Protein 5LOZ (pdb70)

Foldseek 3Di:
DDDDVLLVLLCVQLDQDDLDGDPVSLVVLQVQCVPDVSVVSNLVLLVVLLPDDQVSVSSNLRSLVSLQSNLLAHDVVSLVSCVVVVVSLVVLLPFFDQDPVRDTPSVSSNVSSVVSVVLNVCCVNSVVSNPVRDVHD

Organism: Saccharomyces cerevisiae (strain ATCC 204508 / S288c) (NCBI:txid559292)

GO terms:
  GO:0070530 K63-linked polyubiquitin modification-dependent protein binding (F, IDA)
  GO:0005769 early endosome (C, IDA)
  GO:0030276 clathrin binding (F, IDA)
  GO:0043130 ubiquitin binding (F, IDA)
  GO:0043332 mating projection tip (C, HDA)
  GO:0005737 cytoplasm (C, HDA)
  GO:0005886 plasma membrane (C, IMP)
  GO:0005934 cellular bud tip (C, HDA)
  GO:0005935 cellular bud neck (C, HDA)
  GO:0006897 endocytosis (P, IMP)
  GO:0007015 actin filament organization (P, IMP)
  GO:0000147 actin cortical patch assembly (P, IMP)
  GO:0005515 protein binding (F, IPI)

Nearest PDB structures (foldseek):
  5loz-assembly1_A  TM=1.007E+00  e=7.804E-21  Saccharomyces cerevisiae S288C
  7b2l-assembly1_A  TM=9.701E-01  e=3.442E-17  Saccharomyces cerevisiae S288C
  4gzd-assembly1_A  TM=9.875E-01  e=1.293E-15  Saccharomyces cerevisiae S288C
  4gzc-assembly1_A  TM=9.859E-01  e=1.434E-15  Saccharomyces cerevisiae S288C
  5on7-assembly1_B  TM=9.817E-01  e=3.119E-15  Saccharomyces cerevisiae S288C

Structure (mmCIF, N/CA/C/O backbone):
data_5LOZ
#
_entry.id   5LOZ
#
_cell.length_a   32.690
_cell.length_b   35.460
_cell.length_c   110.620
_cell.angle_alpha   90.00
_cell.angle_beta   90.00
_cell.angle_gamma   90.00
#
_symmetry.space_group_name_H-M   'P 21 21 21'
#
loop_
_entity.id
_entity.type
_entity.pdbx_description
1 polymer Epsin-1
2 water water
#
loop_
_atom_site.group_PDB
_atom_site.id
_atom_site.type_symbol
_atom_site.label_atom_id
_atom_site.label_alt_id
_atom_site.label_comp_id
_atom_site.label_asym_id
_atom_site.label_entity_id
_atom_site.label_seq_id
_atom_site.pdbx_PDB_ins_code
_atom_site.Cartn_x
_atom_site.Cartn_y
_atom_site.Cartn_z
_atom_site.occupancy
_atom_site.B_iso_or_equiv
_atom_site.auth_seq_id
_atom_site.auth_comp_id
_atom_site.auth_asym_id
_atom_site.auth_atom_id
_atom_site.pdbx_PDB_model_num
ATOM 1 N N . ME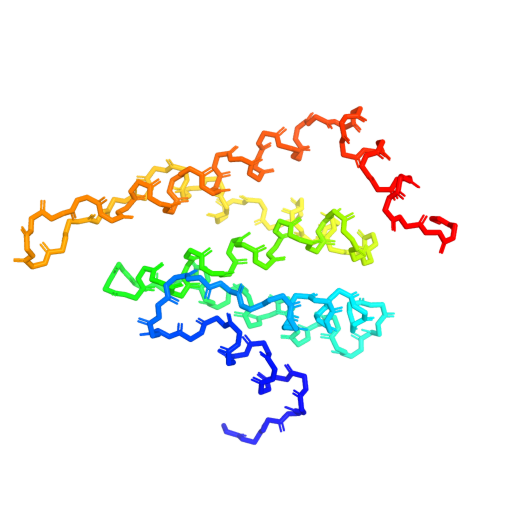T A 1 1 ? 32.372 18.456 60.955 1.00 36.52 -3 MET A N 1
ATOM 2 C CA A MET A 1 1 ? 33.010 17.197 60.480 0.49 38.08 -3 MET A CA 1
ATOM 3 C CA B MET A 1 1 ? 32.982 17.193 60.448 0.51 38.44 -3 MET A CA 1
ATOM 4 C C . MET A 1 1 ? 32.172 15.969 60.860 1.00 37.86 -3 MET A C 1
ATOM 5 O O . MET A 1 1 ? 31.264 16.044 61.698 1.00 39.59 -3 MET A O 1
ATOM 14 N N . GLY A 1 2 ? 32.488 14.839 60.260 1.00 36.75 -2 GLY A N 1
ATOM 15 C CA . GLY A 1 2 ? 31.703 13.617 60.523 1.00 34.30 -2 GLY A CA 1
ATOM 16 C C . GLY A 1 2 ? 30.547 13.608 59.514 1.00 31.10 -2 GLY A C 1
ATOM 17 O O . GLY A 1 2 ? 29.524 14.295 59.708 1.00 30.66 -2 GLY A O 1
ATOM 18 N N . SER A 1 3 ? 30.747 12.868 58.422 1.00 27.55 -1 SER A N 1
ATOM 19 C CA . SER A 1 3 ? 29.837 12.868 57.298 1.00 25.42 -1 SER A CA 1
ATOM 20 C C . SER A 1 3 ? 29.139 11.500 57.116 1.00 23.59 -1 SER A C 1
ATOM 21 O O . SER A 1 3 ? 29.782 10.449 57.275 1.00 22.47 -1 SER A O 1
ATOM 24 N N . SER A 1 4 ? 27.844 11.498 56.773 1.00 18.09 17 SER A N 1
ATOM 25 C CA . SER A 1 4 ? 27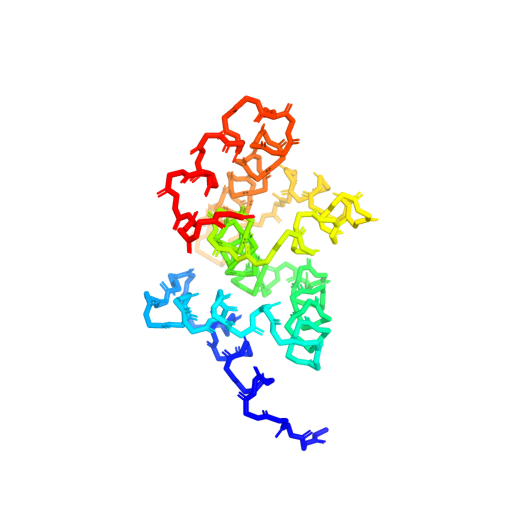.197 10.290 56.234 1.00 17.95 17 SER A CA 1
ATOM 26 C C . SER A 1 4 ? 27.893 10.004 54.885 1.00 20.52 17 SER A C 1
ATOM 27 O O . SER A 1 4 ? 28.594 10.877 54.330 1.00 19.20 17 SER A O 1
ATOM 30 N N . S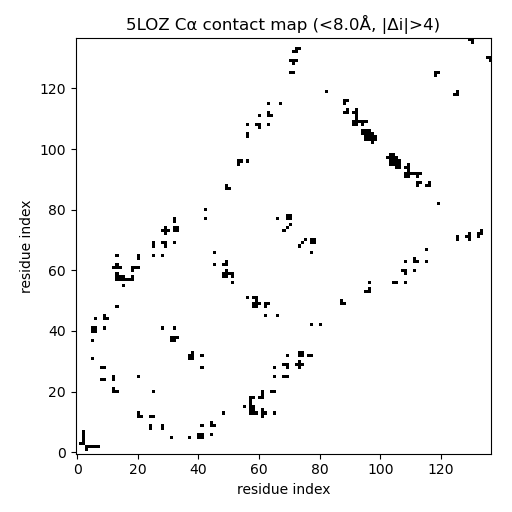ER A 1 5 ? 27.691 8.803 54.347 1.00 21.35 18 SER A N 1
ATOM 31 C CA . SER A 1 5 ? 28.227 8.487 53.043 1.00 23.18 18 SER A CA 1
ATOM 32 C C . SER A 1 5 ? 27.548 9.342 51.938 1.00 21.44 18 SER A C 1
ATOM 33 O O . SER A 1 5 ? 28.159 9.662 50.955 1.00 21.62 18 SER A O 1
ATOM 36 N N . THR A 1 6 ? 26.295 9.715 52.133 1.00 18.03 19 THR A N 1
ATOM 37 C CA . THR A 1 6 ? 25.592 10.613 51.174 1.00 18.14 19 THR A CA 1
ATOM 38 C C . THR A 1 6 ? 26.257 12.009 51.164 1.00 17.38 19 THR A C 1
ATOM 39 O O . THR A 1 6 ? 26.426 12.623 50.116 1.00 15.38 19 THR A O 1
ATOM 43 N N . GLN A 1 7 ? 26.682 12.471 52.332 1.00 15.42 20 GLN A N 1
ATOM 44 C CA . GLN A 1 7 ? 27.319 13.755 52.452 1.00 14.84 20 GLN A CA 1
ATOM 45 C C . GLN A 1 7 ? 28.678 13.732 51.754 1.00 16.38 20 GLN A C 1
ATOM 46 O O . GLN A 1 7 ? 29.041 14.693 51.105 1.00 13.83 20 GLN A O 1
ATOM 52 N N . VAL A 1 8 ? 29.404 12.621 51.852 1.00 17.41 21 VAL A N 1
ATOM 53 C CA . VAL A 1 8 ? 30.681 12.503 51.169 1.00 18.63 21 VAL A CA 1
ATOM 54 C C . VAL A 1 8 ? 30.417 12.454 49.668 1.00 18.39 21 VAL A C 1
ATOM 55 O O . VAL A 1 8 ? 31.111 13.121 48.901 1.00 19.36 21 VAL A O 1
ATOM 59 N N . LEU A 1 9 ? 29.410 11.671 49.273 1.00 18.21 22 LEU A N 1
ATOM 60 C CA . LEU A 1 9 ? 28.996 11.587 47.831 1.00 18.50 22 LEU A CA 1
ATOM 61 C C . LEU A 1 9 ? 28.750 12.996 47.231 1.00 16.71 22 LEU A C 1
ATOM 62 O O . LEU A 1 9 ? 29.337 13.381 46.207 1.00 17.03 22 LEU A O 1
ATOM 67 N N . VAL A 1 10 ? 27.888 13.761 47.875 1.00 17.10 23 VAL A N 1
ATOM 68 C CA . VAL A 1 10 ? 27.469 15.054 47.306 1.00 17.42 23 VAL A CA 1
ATOM 69 C C . VAL A 1 10 ? 28.627 16.049 47.348 1.00 16.72 23 VAL A C 1
ATOM 70 O O . VAL A 1 10 ? 28.830 16.774 46.378 1.00 16.35 23 VAL A O 1
ATOM 74 N N . ARG A 1 11 ? 29.423 16.024 48.399 1.00 16.65 24 ARG A N 1
ATOM 75 C CA . ARG A 1 11 ? 30.613 16.911 48.482 1.00 18.39 24 ARG A CA 1
ATOM 76 C C . ARG A 1 11 ? 31.627 16.599 47.386 1.00 18.12 24 ARG A C 1
ATOM 77 O O . ARG A 1 11 ? 32.131 17.519 46.741 1.00 15.98 24 ARG A O 1
ATOM 85 N N . ASN A 1 12 ? 31.902 15.312 47.168 1.00 17.39 25 ASN A N 1
ATOM 86 C CA . ASN A 1 12 ? 32.860 14.878 46.174 1.00 18.04 25 ASN A CA 1
ATOM 87 C C . ASN A 1 12 ? 32.396 15.203 44.780 1.00 16.40 25 ASN A C 1
ATOM 88 O O . ASN A 1 12 ? 33.179 15.611 43.938 1.00 17.28 25 ASN A O 1
ATOM 93 N N . ALA A 1 13 ? 31.090 15.061 44.573 1.00 13.31 26 ALA A N 1
ATOM 94 C CA . ALA A 1 13 ? 30.465 15.307 43.301 1.00 13.51 26 ALA A CA 1
ATOM 95 C C . ALA A 1 13 ? 30.444 16.818 42.907 1.00 14.26 26 ALA A C 1
ATOM 96 O O . ALA A 1 13 ? 30.298 17.144 41.741 1.00 15.70 26 ALA A O 1
ATOM 98 N N . THR A 1 14 ? 30.608 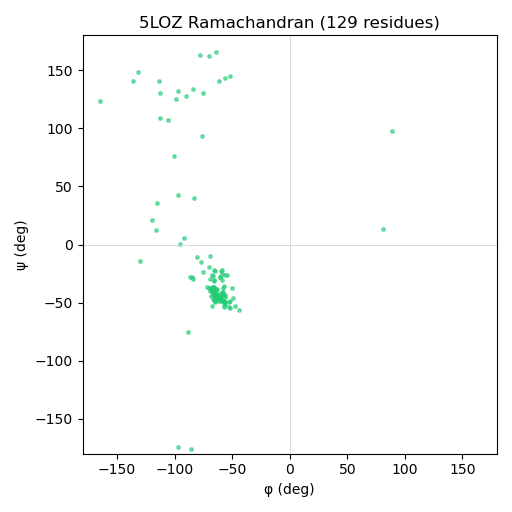17.706 43.895 1.00 13.64 27 THR A N 1
ATOM 99 C CA . THR A 1 14 ? 30.554 19.129 43.691 1.00 14.17 27 THR A CA 1
ATOM 100 C C . THR A 1 14 ? 31.879 19.813 44.087 1.00 15.71 27 THR A C 1
ATOM 101 O O . THR A 1 14 ? 31.903 21.009 44.305 1.00 13.80 27 THR A O 1
ATOM 105 N N . SER A 1 15 ? 32.985 19.049 44.125 1.00 15.61 28 SER A N 1
ATOM 106 C CA . SER A 1 15 ? 34.245 19.577 44.634 1.00 16.29 28 SER A CA 1
ATOM 107 C C . SER A 1 15 ? 34.962 20.476 43.609 1.00 16.48 28 SER A C 1
ATOM 108 O O . SER A 1 15 ? 34.652 20.504 42.416 1.00 14.91 28 SER A O 1
ATOM 111 N N . ASN A 1 16 ? 35.901 21.250 44.107 1.00 16.18 29 ASN A N 1
ATOM 112 C CA . ASN A 1 16 ? 36.601 22.273 43.313 1.00 14.56 29 ASN A CA 1
ATOM 113 C C . ASN A 1 16 ? 37.762 21.795 42.463 1.00 15.39 29 ASN A C 1
ATOM 114 O O . ASN A 1 16 ? 38.792 22.469 42.356 1.00 16.30 29 ASN A O 1
ATOM 119 N N . ASP A 1 17 ? 37.644 20.634 41.831 1.00 15.39 30 ASP A N 1
ATOM 120 C CA . ASP A 1 17 ? 38.673 20.194 40.879 1.00 16.57 30 ASP A CA 1
ATOM 121 C C . ASP A 1 17 ? 38.437 20.686 39.449 1.00 16.49 30 ASP A C 1
ATOM 122 O O . ASP A 1 17 ? 39.150 21.590 38.969 1.00 18.22 30 ASP A O 1
ATOM 127 N N . ASN A 1 18 ? 37.474 20.081 38.747 1.00 14.37 31 ASN A N 1
ATOM 128 C CA . ASN A 1 18 ? 37.092 20.456 37.408 1.00 15.39 31 ASN A CA 1
ATOM 129 C C . ASN A 1 18 ? 35.563 20.555 37.402 1.00 12.75 31 ASN A C 1
ATOM 130 O O . ASN A 1 18 ? 34.925 19.831 38.145 1.00 13.59 31 ASN A O 1
ATOM 135 N N . HIS A 1 19 ? 35.006 21.430 36.597 1.00 12.49 32 HIS A N 1
ATOM 136 C CA . HIS A 1 19 ? 33.525 21.635 36.622 1.00 14.00 32 HIS A CA 1
ATOM 137 C C . HIS A 1 19 ? 32.677 20.469 36.085 1.00 15.21 32 HIS A C 1
ATOM 138 O O . HIS A 1 19 ? 31.466 20.476 36.231 1.00 14.29 32 HIS A O 1
ATOM 145 N N . GLN A 1 20 ? 33.294 19.472 35.462 1.00 15.03 33 GLN A N 1
ATOM 146 C CA . GLN A 1 20 ? 32.559 18.302 34.998 1.00 16.98 33 GLN A CA 1
ATOM 147 C C . GLN A 1 20 ? 32.180 17.360 36.132 1.00 14.63 33 GLN A C 1
ATOM 148 O O . GLN A 1 20 ? 32.979 17.026 36.956 1.00 15.88 33 GLN A O 1
ATOM 154 N N . VAL A 1 21 ? 30.913 16.960 36.177 1.00 14.46 34 VAL A N 1
ATOM 155 C CA . VAL A 1 21 ? 30.412 16.027 37.184 1.00 15.33 34 VAL A CA 1
ATOM 156 C C . VAL A 1 21 ? 30.395 14.615 36.576 1.00 17.72 34 VAL A C 1
ATOM 157 O O . VAL A 1 21 ? 29.958 14.412 35.431 1.00 18.18 34 VAL A O 1
ATOM 161 N N . SER A 1 22 ? 30.920 13.655 37.323 1.00 17.87 35 SER A N 1
ATOM 162 C CA . SER A 1 22 ? 30.882 12.262 36.923 1.00 19.96 35 SER A CA 1
ATOM 163 C C . SER A 1 22 ? 29.433 11.712 36.769 1.00 20.62 35 SER A C 1
ATOM 164 O O . SER A 1 22 ? 28.524 12.019 37.591 1.00 15.51 35 SER A O 1
ATOM 167 N N . LYS A 1 23 ? 29.235 10.890 35.736 1.00 22.26 36 LYS A N 1
ATOM 168 C CA . LYS A 1 23 ? 27.959 10.172 35.547 1.00 23.54 36 LYS A CA 1
ATOM 169 C C . LYS A 1 23 ? 27.637 9.273 36.737 1.00 22.30 36 LYS A C 1
ATOM 170 O O . LYS A 1 23 ? 26.512 9.192 37.182 1.00 16.47 36 LYS A O 1
ATOM 176 N N . ASP A 1 24 ? 28.645 8.576 37.232 1.00 23.71 37 ASP A N 1
ATOM 177 C CA . ASP A 1 24 ? 28.550 7.785 38.453 1.00 24.18 37 ASP A CA 1
ATOM 178 C C . ASP A 1 24 ? 27.818 8.555 39.573 1.00 23.02 37 ASP A C 1
ATOM 179 O O . ASP A 1 24 ? 26.831 8.067 40.177 1.00 22.51 37 ASP A O 1
ATOM 184 N N . SER A 1 25 ? 28.350 9.738 39.881 1.00 19.37 38 SER A N 1
ATOM 185 C CA . SER A 1 25 ? 27.840 10.573 40.966 1.00 18.22 38 SER A CA 1
ATOM 186 C C . SER A 1 25 ? 26.384 10.986 40.729 1.00 14.70 38 SER A C 1
ATOM 187 O O . SER A 1 25 ? 25.565 10.901 41.631 1.00 12.49 38 SER A O 1
ATOM 190 N N . LEU A 1 26 ? 26.068 11.405 39.515 1.00 11.47 39 LEU A N 1
ATOM 191 C CA . LEU A 1 26 ? 24.745 11.863 39.221 1.00 13.06 39 LEU A CA 1
ATOM 192 C C . LEU A 1 26 ? 23.691 10.759 39.418 1.00 12.70 39 LEU A C 1
ATOM 193 O O . LEU A 1 26 ? 22.643 10.987 39.979 1.00 11.23 39 LEU A O 1
ATOM 198 N N . ILE A 1 27 ? 23.974 9.574 38.907 1.00 15.67 40 ILE A N 1
ATOM 199 C CA . ILE A 1 27 ? 23.053 8.453 39.003 1.00 16.08 40 ILE A CA 1
ATOM 200 C C . ILE A 1 27 ? 22.818 8.098 40.456 1.00 16.11 40 ILE A C 1
ATOM 201 O O . ILE A 1 27 ? 21.663 7.921 40.892 1.00 14.76 40 ILE A O 1
ATOM 206 N N . GLU A 1 28 ? 23.902 8.035 41.235 1.00 14.76 41 GLU A N 1
ATOM 207 C CA . GLU A 1 28 ? 23.766 7.720 42.641 1.00 16.19 41 GLU A CA 1
ATOM 208 C C . GLU A 1 28 ? 23.011 8.815 43.409 1.00 14.33 41 GLU A C 1
ATOM 209 O O . GLU A 1 28 ? 22.238 8.512 44.284 1.00 14.50 41 GLU A O 1
ATOM 215 N N . LEU A 1 29 ? 23.244 10.098 43.091 1.00 13.73 42 LEU A N 1
ATOM 216 C CA . LEU A 1 29 ? 22.535 11.201 43.772 1.00 12.23 42 LEU A CA 1
ATOM 217 C C . LEU A 1 29 ? 21.031 11.192 43.444 1.00 11.09 42 LEU A C 1
ATOM 218 O O . LEU A 1 29 ? 20.193 11.425 44.314 1.00 12.85 42 LEU A O 1
ATOM 223 N N . ALA A 1 30 ? 20.686 10.841 42.201 1.00 11.07 43 ALA A N 1
ATOM 224 C CA . ALA A 1 30 ? 19.292 10.755 41.810 1.00 11.11 43 ALA A CA 1
ATOM 225 C C . ALA A 1 30 ? 18.593 9.595 42.503 1.00 12.71 43 ALA A C 1
ATOM 226 O O . ALA A 1 30 ? 17.462 9.750 42.982 1.00 13.90 43 ALA A O 1
ATOM 228 N N . GLU A 1 31 ? 19.283 8.465 42.658 1.00 14.88 44 GLU A N 1
ATOM 229 C CA B GLU A 1 31 ? 18.724 7.310 43.365 0.59 15.95 44 GLU A CA 1
ATOM 230 C CA C GLU A 1 31 ? 18.704 7.311 43.356 0.41 15.83 44 GLU A CA 1
ATOM 231 C C . GLU A 1 31 ? 18.538 7.635 44.833 1.00 15.55 44 GLU A C 1
ATOM 232 O O . GLU A 1 31 ? 17.478 7.397 45.424 1.00 16.04 44 GLU A O 1
ATOM 243 N N . LYS A 1 32 ? 19.537 8.270 45.407 1.00 16.29 45 LYS A N 1
ATOM 244 C CA . LYS A 1 32 ? 19.474 8.648 46.822 1.00 16.05 45 LYS A CA 1
ATOM 245 C C . LYS A 1 32 ? 18.425 9.690 47.160 1.00 16.46 45 LYS A C 1
ATOM 246 O O . LYS A 1 32 ? 17.905 9.698 48.284 1.00 18.51 45 LYS A O 1
ATOM 252 N N . SER A 1 33 ? 18.066 10.546 46.189 1.00 15.93 46 SER A N 1
ATOM 253 C CA . SER A 1 33 ? 17.045 11.576 46.405 1.00 14.93 46 SER A CA 1
ATOM 254 C C . SER A 1 33 ? 15.685 11.044 46.818 1.00 15.14 46 SER A C 1
ATOM 255 O O . SER A 1 33 ? 14.868 11.786 47.346 1.00 14.07 46 SER A O 1
ATOM 258 N N . TYR A 1 34 ? 15.425 9.783 46.522 1.00 15.83 47 TYR A N 1
ATOM 259 C CA . TYR A 1 34 ? 14.185 9.104 46.916 1.00 18.31 47 TYR A CA 1
ATOM 260 C C . TYR A 1 34 ? 14.190 8.698 48.393 1.00 19.17 47 TYR A C 1
ATOM 261 O O . TYR A 1 34 ? 13.141 8.343 48.943 1.00 19.99 47 TYR A O 1
ATOM 270 N N . ASP A 1 35 ? 15.368 8.718 49.023 1.00 18.53 48 ASP A N 1
ATOM 271 C CA . ASP A 1 35 ? 15.502 8.431 50.462 1.00 19.87 48 ASP A CA 1
ATOM 272 C C . ASP A 1 35 ? 15.358 9.737 51.260 1.00 20.97 48 ASP A C 1
ATOM 273 O O . ASP A 1 35 ? 16.039 10.689 50.997 1.00 22.26 48 ASP A O 1
ATOM 278 N N . SER A 1 36 ? 14.469 9.765 52.258 1.00 22.71 49 SER A N 1
ATOM 279 C CA . SER A 1 36 ? 14.251 10.944 53.083 1.00 23.38 49 SER A CA 1
ATOM 280 C C . SER A 1 36 ? 15.475 11.582 53.741 1.00 23.41 49 SER A C 1
ATOM 281 O O . SER A 1 36 ? 15.714 12.773 53.602 1.00 22.94 49 SER A O 1
ATOM 284 N N . ALA A 1 37 ? 16.242 10.812 54.468 1.00 23.03 50 ALA A N 1
ATOM 285 C CA . ALA A 1 37 ? 17.435 11.348 55.108 1.00 21.20 50 ALA A CA 1
ATOM 286 C C . ALA A 1 37 ? 18.444 11.838 54.049 1.00 20.60 50 ALA A C 1
ATOM 287 O O . ALA A 1 37 ? 19.004 12.915 54.173 1.00 21.50 50 ALA A O 1
ATOM 289 N N . ASP A 1 38 ? 18.687 11.027 53.029 1.00 19.95 51 ASP A N 1
ATOM 290 C CA . ASP A 1 38 ? 19.578 11.403 51.935 1.00 18.34 51 ASP A CA 1
ATOM 291 C C . ASP A 1 38 ? 19.153 12.704 51.252 1.00 17.13 51 ASP A C 1
ATOM 292 O O . ASP A 1 38 ? 19.977 13.556 51.008 1.00 15.43 51 ASP A O 1
ATOM 297 N N . PHE A 1 39 ? 17.884 12.817 50.883 1.00 16.81 52 PHE A N 1
ATOM 298 C CA . PHE A 1 39 ? 17.339 14.027 50.232 1.00 16.77 52 PHE A CA 1
ATOM 299 C C . PHE A 1 39 ? 17.731 15.305 50.947 1.00 17.31 52 PHE A C 1
ATOM 300 O O . PHE A 1 39 ? 18.314 16.193 50.340 1.00 17.48 52 PHE A O 1
ATOM 308 N N . PHE A 1 40 ? 17.476 15.376 52.247 1.00 17.91 53 PHE A N 1
ATOM 309 C CA A PHE A 1 40 ? 17.795 16.575 53.011 0.56 17.10 53 PHE A CA 1
ATOM 310 C CA B PHE A 1 40 ? 17.805 16.562 53.039 0.44 17.13 53 PHE A CA 1
ATOM 311 C C . PHE A 1 40 ? 19.305 16.856 53.034 1.00 15.93 53 PHE A C 1
ATOM 312 O O . PHE A 1 40 ? 19.722 18.013 52.926 1.00 15.31 53 PHE A O 1
ATOM 327 N N . GLU A 1 41 ? 20.116 15.828 53.206 1.00 15.03 54 GLU A N 1
ATOM 328 C CA . GLU A 1 41 ? 21.583 16.040 53.226 1.00 17.54 54 GLU A CA 1
ATOM 329 C C . GLU A 1 41 ? 22.094 16.502 51.854 1.00 15.71 54 GLU A C 1
ATOM 330 O O . GLU A 1 41 ? 22.890 17.401 51.768 1.00 14.89 54 GLU A O 1
ATOM 336 N N . ILE A 1 42 ? 21.595 15.871 50.793 1.00 14.60 55 ILE A N 1
ATOM 337 C CA . ILE A 1 42 ? 21.863 16.303 49.422 1.00 14.30 55 ILE A CA 1
ATOM 338 C C . ILE A 1 42 ? 21.441 17.767 49.167 1.00 14.42 55 ILE A C 1
ATOM 339 O O . ILE A 1 42 ? 22.257 18.586 48.773 1.00 11.59 55 ILE A O 1
ATOM 344 N N . MET A 1 43 ? 20.179 18.107 49.460 1.00 13.61 56 MET A N 1
ATOM 345 C CA . MET A 1 43 ? 19.701 19.442 49.151 1.00 14.61 56 MET A CA 1
ATOM 346 C C . MET A 1 43 ? 20.400 20.512 49.970 1.00 15.72 56 MET A C 1
ATOM 347 O O . MET A 1 43 ? 20.718 21.568 49.451 1.00 14.98 56 MET A O 1
ATOM 352 N N . ASP A 1 44 ? 20.671 20.229 51.244 1.00 17.11 57 ASP A N 1
ATOM 353 C CA . ASP A 1 44 ? 21.366 21.196 52.101 1.00 17.75 57 ASP A CA 1
ATOM 354 C C . ASP A 1 44 ? 22.818 21.491 51.656 1.00 16.38 57 ASP A C 1
ATOM 355 O O . ASP A 1 44 ? 23.237 22.661 51.686 1.00 15.46 57 ASP A O 1
ATOM 360 N N . MET A 1 45 ? 23.558 20.448 51.270 1.00 16.16 58 MET A N 1
ATOM 361 C CA . MET A 1 45 ? 24.929 20.640 50.752 1.00 17.45 58 MET A CA 1
ATOM 362 C C . MET A 1 45 ? 24.894 21.395 49.411 1.00 16.24 58 MET A C 1
ATOM 363 O O . MET A 1 45 ? 25.677 22.279 49.176 1.00 14.00 58 MET A O 1
ATOM 368 N N . LEU A 1 46 ? 23.941 21.041 48.554 1.00 14.42 59 LEU A N 1
ATOM 369 C CA . LEU A 1 46 ? 23.736 21.738 47.281 1.00 15.74 59 LEU A CA 1
ATOM 370 C C . LEU A 1 46 ? 23.440 23.210 47.491 1.00 16.10 59 LEU A C 1
ATOM 371 O O . LEU A 1 46 ? 23.949 24.059 46.781 1.00 13.72 59 LEU A O 1
ATOM 376 N N . ASP A 1 47 ? 22.634 23.536 48.504 1.00 15.08 60 ASP A N 1
ATOM 377 C CA . ASP A 1 47 ? 22.366 24.918 48.831 1.00 16.05 60 ASP A CA 1
ATOM 378 C C . ASP A 1 47 ? 23.622 25.674 49.281 1.00 13.82 60 ASP A C 1
ATOM 379 O O . ASP A 1 47 ? 23.847 26.804 48.859 1.00 14.25 60 ASP A O 1
ATOM 384 N N . LYS A 1 48 ? 24.411 25.051 50.151 1.00 14.37 61 LYS A N 1
ATOM 385 C CA . LYS A 1 48 ? 25.708 25.605 50.537 1.00 15.44 61 LYS A CA 1
ATOM 386 C C . LYS A 1 48 ? 26.630 25.865 49.350 1.00 13.78 61 LYS A C 1
ATOM 387 O O . LYS A 1 48 ? 27.261 26.891 49.285 1.00 15.68 61 LYS A O 1
ATOM 393 N N . ARG A 1 49 ? 26.717 24.925 48.432 1.00 14.25 62 ARG A N 1
ATOM 394 C CA . ARG A 1 49 ? 27.633 25.044 47.299 1.00 14.88 62 ARG A CA 1
ATOM 395 C C . ARG A 1 49 ? 27.220 26.228 46.398 1.00 16.98 62 ARG A C 1
ATOM 396 O O . ARG A 1 49 ? 28.049 27.010 45.961 1.00 16.53 62 ARG A O 1
ATOM 404 N N . LEU A 1 50 ? 25.910 26.342 46.157 1.00 16.82 63 LEU A N 1
ATOM 405 C CA . LEU A 1 50 ? 25.317 27.415 45.347 1.00 18.10 63 LEU A CA 1
ATOM 406 C C . LEU A 1 50 ? 25.618 28.796 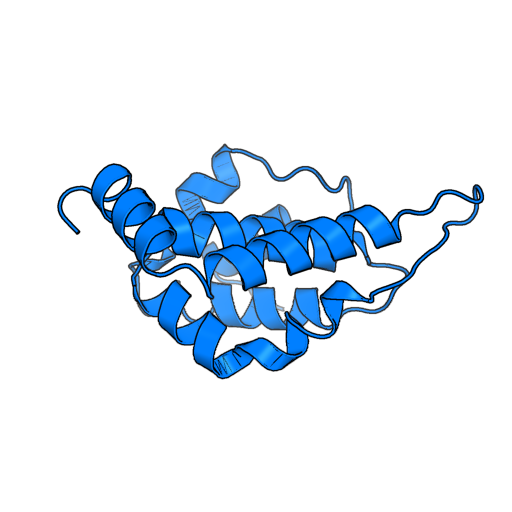45.885 1.00 17.31 63 LEU A C 1
ATOM 407 O O . LEU A 1 50 ? 25.683 29.765 45.143 1.00 18.12 63 LEU A O 1
ATOM 412 N N . ASN A 1 51 ? 25.767 28.872 47.195 1.00 18.95 64 ASN A N 1
ATOM 413 C CA . ASN A 1 51 ? 25.992 30.109 47.896 1.00 19.02 64 ASN A CA 1
ATOM 414 C C . ASN A 1 51 ? 27.456 30.448 48.087 1.00 19.97 64 ASN A C 1
ATOM 415 O O . ASN A 1 51 ? 27.784 31.459 48.687 1.00 19.77 64 ASN A O 1
ATOM 420 N N . ASP A 1 52 ? 28.344 29.656 47.497 1.00 20.50 65 ASP A N 1
ATOM 421 C CA . ASP A 1 52 ? 29.782 29.909 47.613 1.00 21.84 65 ASP A CA 1
ATOM 422 C C . ASP A 1 52 ? 30.266 31.142 46.851 1.00 23.41 65 ASP A C 1
ATOM 423 O O . ASP A 1 52 ? 29.609 31.642 45.939 1.00 22.63 65 ASP A O 1
ATOM 428 N N . LYS A 1 53 ? 31.455 31.604 47.225 1.00 24.81 66 LYS A N 1
ATOM 429 C CA A LYS A 1 53 ? 32.031 32.811 46.640 0.60 24.66 66 LYS A CA 1
ATOM 430 C CA B LYS A 1 53 ? 32.020 32.815 46.633 0.40 24.41 66 LYS A CA 1
ATOM 431 C C . LYS A 1 53 ? 32.577 32.564 45.228 1.00 23.86 66 LYS A C 1
ATOM 432 O O . LYS A 1 53 ? 32.841 31.431 44.846 1.00 24.81 66 LYS A O 1
ATOM 443 N N . GLY A 1 54 ? 32.741 33.637 44.470 1.00 21.03 67 GLY A N 1
ATOM 444 C CA . GLY A 1 54 ? 33.171 33.579 43.080 1.00 21.14 67 GLY A CA 1
ATOM 445 C C . GLY A 1 54 ? 34.406 32.750 42.788 1.00 20.85 67 GLY A C 1
ATOM 446 O O . GLY A 1 54 ? 34.477 32.079 41.764 1.00 19.89 67 GLY A O 1
ATOM 447 N N . LYS A 1 55 ? 35.384 32.783 43.683 1.00 19.67 68 LYS A N 1
ATOM 448 C CA . LYS A 1 55 ? 36.592 31.984 43.525 1.00 20.45 68 LYS A CA 1
ATOM 449 C C . LYS A 1 55 ? 36.248 30.495 43.403 1.00 19.40 68 LYS A C 1
ATOM 450 O O . LYS A 1 55 ? 36.876 29.747 42.668 1.00 18.00 68 LYS A O 1
ATOM 456 N N . TYR A 1 56 ? 35.226 30.077 44.134 1.00 18.07 69 TYR A N 1
ATOM 457 C CA . TYR A 1 56 ? 34.756 28.689 44.093 1.00 17.23 69 TYR A CA 1
ATOM 458 C C . TYR A 1 56 ? 33.589 28.522 43.163 1.00 16.22 69 TYR A C 1
ATOM 459 O O . TYR A 1 56 ? 32.651 27.801 43.483 1.00 17.69 69 TYR A O 1
ATOM 468 N N . TRP A 1 57 ? 33.654 29.162 41.987 1.00 14.34 70 TRP A N 1
ATOM 469 C CA . TRP A 1 57 ? 32.599 29.046 41.018 1.00 13.55 70 TRP A CA 1
ATOM 470 C C . TRP A 1 57 ? 32.349 27.597 40.568 1.00 13.10 70 TRP A C 1
ATOM 471 O O . TRP A 1 57 ? 31.235 27.285 40.097 1.00 10.91 70 TRP A O 1
ATOM 482 N N . ARG A 1 58 ? 33.362 26.720 40.661 1.00 11.41 71 ARG A N 1
ATOM 483 C CA . ARG A 1 58 ? 33.170 25.298 40.298 1.00 12.04 71 ARG A CA 1
ATOM 484 C C . ARG A 1 58 ? 32.201 24.602 41.245 1.00 11.09 71 ARG A C 1
ATOM 485 O O . ARG A 1 58 ? 31.432 23.745 40.811 1.00 10.12 71 ARG A O 1
ATOM 493 N N . HIS A 1 59 ? 32.166 25.020 42.509 1.00 11.15 72 HIS A N 1
ATOM 494 C CA . HIS A 1 59 ? 31.211 24.511 43.436 1.00 10.88 72 HIS A CA 1
ATOM 495 C C . HIS A 1 59 ? 29.806 24.806 42.944 1.00 12.43 72 HIS A C 1
ATOM 496 O O . HIS A 1 59 ? 28.934 23.941 42.966 1.00 14.53 72 HIS A O 1
ATOM 503 N N . ILE A 1 60 ? 29.619 26.036 42.497 1.00 11.98 73 ILE A N 1
ATOM 504 C CA . ILE A 1 60 ? 28.329 26.547 42.008 1.00 12.11 73 ILE A CA 1
ATOM 505 C C . ILE A 1 60 ? 27.912 25.861 40.717 1.00 11.31 73 ILE A C 1
ATOM 506 O O . ILE A 1 60 ? 26.816 25.314 40.647 1.00 10.37 73 ILE A O 1
ATOM 511 N N . ALA A 1 61 ? 28.792 25.861 39.713 1.00 10.09 74 ALA A N 1
ATOM 512 C CA . ALA A 1 61 ? 28.525 25.186 38.459 1.00 10.00 74 ALA A CA 1
ATOM 513 C C . ALA A 1 61 ? 28.103 23.736 38.673 1.00 9.91 74 ALA A C 1
ATOM 514 O O . ALA A 1 61 ? 27.110 23.295 38.095 1.00 9.32 74 ALA A O 1
ATOM 516 N N . LYS A 1 62 ? 28.856 22.990 39.484 1.00 7.68 75 LYS A N 1
ATOM 517 C CA . LYS A 1 62 ? 28.621 21.557 39.621 1.00 9.67 75 LYS A CA 1
ATOM 518 C C . LYS A 1 62 ? 27.313 21.274 40.412 1.00 9.55 75 LYS A C 1
ATOM 519 O O . LYS A 1 62 ? 26.584 20.346 40.087 1.00 10.34 75 LYS A O 1
ATOM 525 N N . ALA A 1 63 ? 27.039 22.098 41.406 1.00 9.01 76 ALA A N 1
ATOM 526 C CA . ALA A 1 63 ? 25.808 22.047 42.152 1.00 9.54 76 ALA A CA 1
ATOM 527 C C . ALA A 1 63 ? 24.618 22.214 41.190 1.00 10.27 76 ALA A C 1
ATOM 528 O O . ALA A 1 63 ? 23.644 21.452 41.253 1.00 8.57 76 ALA A O 1
ATOM 530 N N . LEU A 1 64 ? 24.730 23.159 40.262 1.00 9.88 77 LEU A N 1
ATOM 531 C CA . LEU A 1 64 ? 23.680 23.402 39.284 1.00 11.23 77 LEU A CA 1
ATOM 532 C C . LEU A 1 64 ? 23.515 22.244 38.361 1.00 12.24 77 LEU A C 1
ATOM 533 O O . LEU A 1 64 ? 22.371 21.907 37.969 1.00 9.98 77 LEU A O 1
ATOM 538 N N . THR A 1 65 ? 24.618 21.594 37.997 1.00 10.99 78 THR A N 1
ATOM 539 C CA . THR A 1 65 ? 24.591 20.350 37.182 1.00 11.83 78 THR A CA 1
ATOM 540 C C . THR A 1 65 ? 23.892 19.206 37.912 1.00 10.75 78 THR A C 1
ATOM 541 O O . THR A 1 65 ? 23.080 18.488 37.326 1.00 10.04 78 THR A O 1
ATOM 545 N N . VAL A 1 66 ? 24.211 19.048 39.190 1.00 9.39 79 VAL A N 1
ATOM 546 C CA . VAL A 1 66 ? 23.546 18.078 40.014 1.00 10.73 79 VAL A CA 1
ATOM 547 C C . VAL A 1 66 ? 22.051 18.399 40.092 1.00 11.47 79 VAL A C 1
ATOM 548 O O . VAL A 1 66 ? 21.214 17.500 39.873 1.00 11.04 79 VAL A O 1
ATOM 552 N N . ILE A 1 67 ? 21.699 19.671 40.376 1.00 10.24 80 ILE A N 1
ATOM 553 C CA . ILE A 1 67 ? 20.270 20.031 40.468 1.00 9.57 80 ILE A CA 1
ATOM 554 C C . ILE A 1 67 ? 19.486 19.727 39.168 1.00 10.00 80 ILE A C 1
ATOM 555 O O . ILE A 1 67 ? 18.352 19.241 39.194 1.00 10.00 80 ILE A O 1
ATOM 560 N N . ASP A 1 68 ? 20.108 20.010 38.021 1.00 11.38 81 ASP A N 1
ATOM 561 C CA . ASP A 1 68 ? 19.499 19.746 36.723 1.00 11.38 81 ASP A CA 1
ATOM 562 C C . ASP A 1 68 ? 19.182 18.256 36.581 1.00 11.57 81 ASP A C 1
ATOM 563 O O . ASP A 1 68 ? 18.056 17.904 36.154 1.00 14.45 81 ASP A O 1
ATOM 568 N N . TYR A 1 69 ? 20.142 17.389 36.914 1.00 11.37 82 TYR A N 1
ATOM 569 C CA . TYR A 1 69 ? 19.960 15.955 36.806 1.00 10.59 82 TYR A CA 1
ATOM 570 C C . TYR A 1 69 ? 18.849 15.475 37.764 1.00 10.87 82 TYR A C 1
ATOM 571 O O . TYR A 1 69 ? 18.041 14.608 37.427 1.00 10.28 82 TYR A O 1
ATOM 580 N N . LEU A 1 70 ? 18.822 16.060 38.957 1.00 8.67 83 LEU A N 1
ATOM 581 C CA . LEU A 1 70 ? 17.901 15.668 39.983 1.00 9.55 83 LEU A CA 1
ATOM 582 C C . LEU A 1 70 ? 16.447 15.954 39.597 1.00 10.44 83 LEU A C 1
ATOM 583 O O . LEU A 1 70 ? 15.563 15.162 39.906 1.00 9.11 83 LEU A O 1
ATOM 588 N N . ILE A 1 71 ? 16.193 17.100 38.983 1.00 10.39 84 ILE A N 1
ATOM 589 C CA . ILE A 1 71 ? 14.821 17.445 38.598 1.00 11.18 84 ILE A CA 1
ATOM 590 C C . ILE A 1 71 ? 14.386 16.643 37.372 1.00 11.11 84 ILE A C 1
ATOM 591 O O . ILE A 1 71 ? 13.204 16.464 37.139 1.00 11.09 84 ILE A O 1
ATOM 596 N N . ARG A 1 72 ? 15.368 16.177 36.584 1.00 12.09 85 ARG A N 1
ATOM 597 C CA . ARG A 1 72 ? 15.104 15.362 35.436 1.00 11.01 85 ARG A CA 1
ATOM 598 C C . ARG A 1 72 ? 15.003 13.855 35.761 1.00 10.74 85 ARG A C 1
ATOM 599 O O . ARG A 1 72 ? 14.303 13.124 35.062 1.00 11.11 85 ARG A O 1
ATOM 607 N N . PHE A 1 73 ? 15.692 13.402 36.811 1.00 11.17 86 PHE A N 1
ATOM 608 C CA . PHE A 1 73 ? 15.776 11.952 37.113 1.00 12.41 86 PHE A CA 1
ATOM 609 C C . PHE A 1 73 ? 15.460 11.592 38.557 1.00 12.35 86 PHE A C 1
ATOM 610 O O . PHE A 1 73 ? 15.312 10.420 38.880 1.00 12.83 86 PHE A O 1
ATOM 618 N N . GLY A 1 74 ? 15.425 12.579 39.452 1.00 11.55 87 GLY A N 1
ATOM 619 C CA . GLY A 1 74 ? 15.275 12.312 40.872 1.00 11.46 87 GLY A CA 1
ATOM 620 C C . GLY A 1 74 ? 13.871 12.434 41.370 1.00 12.99 87 GLY A C 1
ATOM 621 O O . GLY A 1 74 ? 12.954 12.616 40.596 1.00 11.00 87 GLY A O 1
ATOM 622 N N . SER A 1 75 ? 13.712 12.319 42.684 1.00 13.92 88 SER A N 1
ATOM 623 C CA . SER A 1 75 ? 12.427 12.479 43.375 1.00 16.41 88 SER A CA 1
ATOM 624 C C . SER A 1 75 ? 11.688 13.783 43.029 1.00 17.34 88 SER A C 1
ATOM 625 O O . SER A 1 75 ? 12.305 14.838 42.859 1.00 15.80 88 SER A O 1
ATOM 628 N N . GLU A 1 76 ? 10.360 13.738 42.975 1.00 16.95 89 GLU A N 1
ATOM 629 C CA . GLU A 1 76 ? 9.575 14.963 42.777 1.00 17.77 89 GLU A CA 1
ATOM 630 C C . GLU A 1 76 ? 9.924 16.034 43.824 1.00 15.56 89 GLU A C 1
ATOM 631 O O . GLU A 1 76 ? 9.760 17.204 43.602 1.00 17.62 89 GLU A O 1
ATOM 637 N N 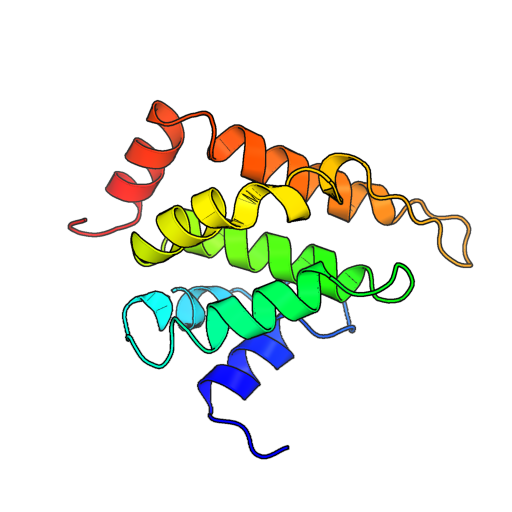. ASN A 1 77 ? 10.395 15.606 44.973 1.00 16.35 90 ASN A N 1
ATOM 638 C CA . ASN A 1 77 ? 10.809 16.500 46.033 1.00 16.22 90 ASN A CA 1
ATOM 639 C C . ASN A 1 77 ? 11.950 17.430 45.617 1.00 16.28 90 ASN A C 1
ATOM 640 O O . ASN A 1 77 ? 12.052 18.548 46.120 1.00 14.56 90 ASN A O 1
ATOM 645 N N . CYS A 1 78 ? 12.781 16.973 44.670 1.00 14.18 91 CYS A N 1
ATOM 646 C CA . CYS A 1 78 ? 13.800 17.851 44.099 1.00 13.87 91 CYS A CA 1
ATOM 647 C C . CYS A 1 78 ? 13.201 19.047 43.337 1.00 12.62 91 CYS A C 1
ATOM 648 O O . CYS A 1 78 ? 13.719 20.167 43.412 1.00 9.67 91 CYS A O 1
ATOM 651 N N . VAL A 1 79 ? 12.115 18.809 42.603 1.00 12.84 92 VAL A N 1
ATOM 652 C CA . VAL A 1 79 ? 11.451 19.876 41.902 1.00 10.26 92 VAL A CA 1
ATOM 653 C C . VAL A 1 79 ? 10.876 20.830 42.925 1.00 12.05 92 VAL A C 1
ATOM 654 O O . VAL A 1 79 ? 11.066 22.048 42.822 1.00 12.26 92 VAL A O 1
ATOM 658 N N . LEU A 1 80 ? 10.191 20.283 43.930 1.00 13.48 93 LEU A N 1
ATOM 659 C CA . LEU A 1 80 ? 9.615 21.102 45.019 1.00 14.13 93 LEU A CA 1
ATOM 660 C C . LEU A 1 80 ? 10.655 22.005 45.643 1.00 13.67 93 LEU A C 1
ATOM 661 O O . LEU A 1 80 ? 10.418 23.205 45.809 1.00 9.90 93 LEU A O 1
ATOM 666 N N . TRP A 1 81 ? 11.794 21.417 46.000 1.00 11.52 94 TRP A N 1
ATOM 667 C CA . TRP A 1 81 ? 12.853 22.160 46.633 1.00 12.37 94 TRP A CA 1
ATOM 668 C C . TRP A 1 81 ? 13.287 23.376 45.756 1.00 13.35 94 TRP A C 1
ATOM 669 O O . TRP A 1 81 ? 13.331 24.497 46.240 1.00 16.07 94 TRP A O 1
ATOM 680 N N . CYS A 1 82 ? 13.600 23.128 44.484 1.00 13.99 95 CYS A N 1
ATOM 681 C CA . CYS A 1 82 ? 13.938 24.170 43.544 1.00 16.50 95 CYS A CA 1
ATOM 682 C C . CYS A 1 82 ? 12.942 25.316 43.541 1.00 16.89 95 CYS A C 1
ATOM 683 O O . CYS A 1 82 ? 13.347 26.477 43.499 1.00 17.69 95 CYS A O 1
ATOM 686 N N . ARG A 1 83 ? 11.638 25.006 43.518 1.00 16.59 96 ARG A N 1
ATOM 687 C CA . ARG A 1 83 ? 10.635 26.069 43.479 1.00 15.34 96 ARG A CA 1
ATOM 688 C C . ARG A 1 83 ? 10.620 26.868 44.779 1.00 15.89 96 ARG A C 1
ATOM 689 O O . ARG A 1 83 ? 10.503 28.102 44.766 1.00 16.13 96 ARG A O 1
ATOM 697 N N . GLU A 1 84 ? 10.803 26.194 45.903 1.00 16.05 97 GLU A N 1
ATOM 698 C CA . GLU A 1 84 ? 10.909 26.899 47.174 1.00 18.89 97 GLU A CA 1
ATOM 699 C C . GLU A 1 84 ? 12.191 27.710 47.297 1.00 21.00 97 GLU A C 1
ATOM 700 O O . GLU A 1 84 ? 12.218 28.725 47.990 1.00 23.86 97 GLU A O 1
ATOM 706 N N . ASN A 1 85 ? 13.264 27.275 46.641 1.00 19.98 98 ASN A N 1
ATOM 707 C CA . ASN A 1 85 ? 14.551 27.982 46.734 1.00 21.25 98 ASN A CA 1
ATOM 708 C C . ASN A 1 85 ? 15.004 28.573 45.396 1.00 21.67 98 ASN A C 1
ATOM 709 O O . ASN A 1 85 ? 16.188 28.561 45.084 1.00 22.24 98 ASN A O 1
ATOM 714 N N . LEU A 1 86 ? 14.055 29.056 44.588 1.00 19.91 99 LEU A N 1
ATOM 715 C CA . LEU A 1 86 ? 14.386 29.467 43.220 1.00 18.78 99 LEU A CA 1
ATOM 716 C C . LEU A 1 86 ? 15.296 30.712 43.196 1.00 17.85 99 LEU A C 1
ATOM 717 O O . LEU A 1 86 ? 16.021 30.928 42.221 1.00 16.83 99 LEU A O 1
ATOM 722 N N . TYR A 1 87 ? 15.234 31.538 44.243 1.00 16.81 100 TYR A N 1
ATOM 723 C CA . TYR A 1 87 ? 15.911 32.841 44.241 1.00 16.52 100 TYR A CA 1
ATOM 724 C C . TYR A 1 87 ? 17.390 32.703 43.990 1.00 14.37 100 TYR A C 1
ATOM 725 O O . TYR A 1 87 ? 17.908 33.406 43.188 1.00 16.88 100 TYR A O 1
ATOM 734 N N . ILE A 1 88 ? 18.058 31.800 44.703 1.00 15.71 101 ILE A N 1
ATOM 735 C CA . ILE A 1 88 ? 19.510 31.652 44.531 1.00 17.92 101 ILE A CA 1
ATOM 736 C C . ILE A 1 88 ? 19.830 31.202 43.103 1.00 18.70 101 ILE A C 1
ATOM 737 O O . ILE A 1 88 ? 20.757 31.707 42.447 1.00 19.72 101 ILE A O 1
ATOM 742 N N . ILE A 1 89 ? 18.984 30.334 42.574 1.00 17.65 102 ILE A N 1
ATOM 743 C CA . ILE A 1 89 ? 19.196 29.885 41.207 1.00 16.96 102 ILE A CA 1
ATOM 744 C C . ILE A 1 89 ? 19.045 31.038 40.214 1.00 17.08 102 ILE A C 1
ATOM 745 O O . ILE A 1 89 ? 19.884 31.242 39.300 1.00 14.16 102 ILE A O 1
ATOM 750 N N . LYS A 1 90 ? 17.957 31.781 40.371 1.00 16.52 103 LYS A N 1
ATOM 751 C CA A LYS A 1 90 ? 17.650 32.864 39.454 0.50 17.24 103 LYS A CA 1
ATOM 752 C CA B LYS A 1 90 ? 17.628 32.898 39.497 0.50 17.33 103 LYS A CA 1
ATOM 753 C C . LYS A 1 90 ? 18.758 33.923 39.505 1.00 15.13 103 LYS A C 1
ATOM 754 O O . LYS A 1 90 ? 19.209 34.325 38.471 1.00 16.17 103 LYS A O 1
ATOM 765 N N . THR A 1 91 ? 19.299 34.249 40.686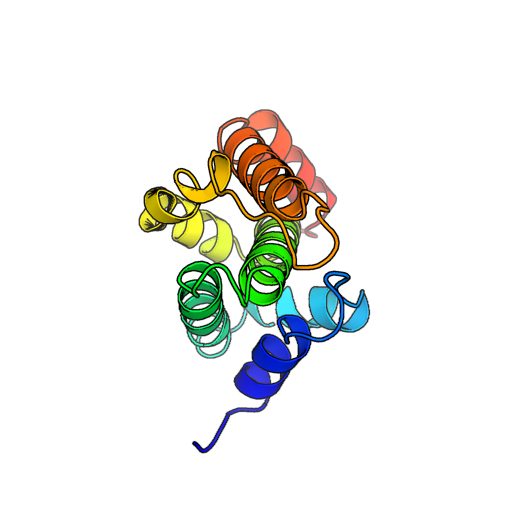 1.00 14.51 104 THR A N 1
ATOM 766 C CA . THR A 1 91 ? 20.332 35.295 40.749 1.00 16.04 104 THR A CA 1
ATOM 767 C C . THR A 1 91 ? 21.601 34.866 40.009 1.00 15.29 104 THR A C 1
ATOM 768 O O . THR A 1 91 ? 22.353 35.719 39.498 1.00 17.10 104 THR A O 1
ATOM 772 N N . LEU A 1 92 ? 21.784 33.557 39.856 1.00 13.90 105 LEU A N 1
ATOM 773 C CA . LEU A 1 92 ? 23.014 33.007 39.279 1.00 13.44 105 LEU A CA 1
ATOM 774 C C . LEU A 1 92 ? 22.985 33.094 37.756 1.00 10.54 105 LEU A C 1
ATOM 775 O O . LEU A 1 92 ? 23.979 32.874 37.100 1.00 9.83 105 LEU A O 1
ATOM 780 N N . LYS A 1 93 ? 21.822 33.421 37.199 1.00 9.25 106 LYS A N 1
ATOM 781 C CA . LYS A 1 93 ? 21.695 33.665 35.776 1.00 10.84 106 LYS A CA 1
ATOM 782 C C . LYS A 1 93 ? 22.612 34.836 35.353 1.00 11.46 106 LYS A C 1
ATOM 783 O O . LYS A 1 93 ? 22.988 34.944 34.201 1.00 10.52 106 LYS A O 1
ATOM 789 N N . GLU A 1 94 ? 22.955 35.684 36.326 1.00 12.70 107 GLU A N 1
ATOM 790 C CA . GLU A 1 94 ? 23.790 36.845 36.126 1.00 14.91 107 GLU A CA 1
ATOM 791 C C . GLU A 1 94 ? 25.126 36.815 36.866 1.00 14.03 107 GLU A C 1
ATOM 792 O O . GLU A 1 94 ? 25.811 37.831 36.904 1.00 14.07 107 GLU A O 1
ATOM 798 N N . PHE A 1 95 ? 25.506 35.642 37.403 1.00 13.22 108 PHE A N 1
ATOM 799 C CA . PHE A 1 95 ? 26.776 35.453 38.063 1.00 11.72 108 PHE A CA 1
ATOM 800 C C . PHE A 1 95 ? 27.912 35.843 37.114 1.00 12.00 108 PHE A C 1
ATOM 801 O O . PHE A 1 95 ? 27.883 35.569 35.917 1.00 13.34 108 PHE A O 1
ATOM 809 N N . ARG A 1 96 ? 28.958 36.435 37.652 1.00 11.32 109 ARG A N 1
ATOM 810 C CA . ARG A 1 96 ? 30.099 36.845 36.814 1.00 13.94 109 ARG A CA 1
ATOM 811 C C . ARG A 1 96 ? 31.416 36.474 37.483 1.00 13.55 109 ARG A C 1
ATOM 812 O O . ARG A 1 96 ? 31.577 36.583 38.689 1.00 11.69 109 ARG A O 1
ATOM 820 N N . HIS A 1 97 ? 32.348 36.025 36.672 1.00 14.99 110 HIS A N 1
ATOM 821 C CA . HIS A 1 97 ? 33.660 35.652 37.153 1.00 14.58 110 HIS A CA 1
ATOM 822 C C . HIS A 1 97 ? 34.639 35.536 35.993 1.00 13.57 110 HIS A C 1
ATOM 823 O O . HIS A 1 97 ? 34.392 34.849 35.026 1.00 13.69 110 HIS A O 1
ATOM 830 N N . GLU A 1 98 ? 35.721 36.295 36.087 1.00 12.17 111 GLU A N 1
ATOM 831 C CA . GLU A 1 98 ? 36.842 36.203 35.165 1.00 12.27 111 GLU A CA 1
ATOM 832 C C . GLU A 1 98 ? 37.973 35.662 35.983 1.00 11.67 111 GLU A C 1
ATOM 833 O O . GLU A 1 98 ? 38.215 36.159 37.097 1.00 14.73 111 GLU A O 1
ATOM 839 N N . ASP A 1 99 ? 38.647 34.624 35.500 1.00 12.93 112 ASP A N 1
ATOM 840 C CA . ASP A 1 99 ? 39.718 34.030 36.306 1.00 14.78 112 ASP A CA 1
ATOM 841 C C . ASP A 1 99 ? 41.044 34.761 36.090 1.00 15.98 112 ASP A C 1
ATOM 842 O O . ASP A 1 99 ? 41.106 35.755 35.354 1.00 15.37 112 ASP A O 1
ATOM 847 N N . ASP A 1 100 ? 42.101 34.244 36.704 1.00 14.64 113 ASP A N 1
ATOM 848 C CA A ASP A 1 100 ? 43.408 34.860 36.627 0.55 17.05 113 ASP A CA 1
ATOM 849 C CA B ASP A 1 100 ? 43.449 34.801 36.634 0.45 16.69 113 ASP A CA 1
ATOM 850 C C . ASP A 1 100 ? 44.020 34.819 35.223 1.00 18.09 113 ASP A C 1
ATOM 851 O O . ASP A 1 100 ? 44.990 35.526 34.945 1.00 21.60 113 ASP A O 1
ATOM 860 N N . GLU A 1 101 ? 43.456 34.013 34.332 1.00 16.91 114 GLU A N 1
ATOM 861 C CA . GLU A 1 101 ? 43.922 33.939 32.928 1.00 17.77 114 GLU A CA 1
ATOM 862 C C . GLU A 1 101 ? 43.099 34.853 31.997 1.00 17.11 114 GLU A C 1
ATOM 863 O O . GLU A 1 101 ? 43.379 34.941 30.816 1.00 17.70 114 GLU A O 1
ATOM 869 N N . GLY A 1 102 ? 42.125 35.575 32.563 1.00 16.45 115 GLY A N 1
ATOM 870 C CA . GLY A 1 102 ? 41.245 36.417 31.799 1.00 16.69 115 GLY A CA 1
ATOM 871 C C . GLY A 1 102 ? 40.096 35.695 31.118 1.00 16.42 115 GLY A C 1
ATOM 872 O O . GLY A 1 102 ? 39.406 36.272 30.283 1.00 17.07 115 GLY A O 1
ATOM 873 N N . ILE A 1 103 ? 39.855 34.444 31.512 1.00 16.50 116 ILE A N 1
ATOM 874 C CA . ILE A 1 103 ? 38.771 33.637 30.954 1.00 13.41 116 ILE A CA 1
ATOM 875 C C . ILE A 1 103 ? 37.433 33.924 31.669 1.00 11.93 116 ILE A C 1
ATOM 876 O O . ILE A 1 103 ? 37.355 33.935 32.891 1.00 11.16 116 ILE A O 1
ATOM 881 N N . ASP A 1 104 ? 36.376 34.112 30.910 1.00 14.02 117 ASP A N 1
ATOM 882 C CA . ASP A 1 104 ? 35.031 34.217 31.457 1.00 13.81 117 ASP A CA 1
ATOM 883 C C . ASP A 1 104 ? 34.541 32.809 31.834 1.00 13.60 117 ASP A C 1
ATOM 884 O O . ASP A 1 104 ? 34.024 32.066 31.006 1.00 12.78 117 ASP A O 1
ATOM 889 N N . GLN A 1 105 ? 34.764 32.451 33.088 1.00 12.71 118 GLN A N 1
ATOM 890 C CA . GLN A 1 105 ? 34.282 31.206 33.639 1.00 10.25 118 GLN A CA 1
ATOM 891 C C . GLN A 1 105 ? 32.852 31.344 34.098 1.00 11.27 118 GLN A C 1
ATOM 892 O O . GLN A 1 105 ? 32.096 30.372 34.115 1.00 9.90 118 GLN A O 1
ATOM 898 N N . GLY A 1 106 ? 32.468 32.557 34.505 1.00 11.86 119 GLY A N 1
ATOM 899 C CA . GLY A 1 106 ? 31.100 32.824 34.956 1.00 12.83 119 GLY A CA 1
ATOM 900 C C . GLY A 1 106 ? 29.992 32.476 33.975 1.00 11.50 119 GLY A C 1
ATOM 901 O O . GLY A 1 106 ? 28.863 32.184 34.368 1.00 12.45 119 GLY A O 1
ATOM 902 N N . GLN A 1 107 ? 30.305 32.490 32.692 1.00 11.39 120 GLN A N 1
ATOM 903 C CA . GLN A 1 107 ? 29.332 32.095 31.664 1.00 12.36 120 GLN A CA 1
ATOM 904 C C . GLN A 1 107 ? 28.853 30.639 31.816 1.00 12.65 120 GLN A C 1
ATOM 905 O O . GLN A 1 107 ? 27.728 30.316 31.434 1.00 9.74 120 GLN A O 1
ATOM 911 N N . ILE A 1 108 ? 29.717 29.778 32.395 1.00 11.79 121 ILE A N 1
ATOM 912 C CA . ILE A 1 108 ? 29.394 28.397 32.665 1.00 12.00 121 ILE A CA 1
ATOM 913 C C . ILE A 1 108 ? 28.275 28.362 33.707 1.00 10.63 121 ILE A C 1
ATOM 914 O O . ILE A 1 108 ? 27.288 27.665 33.518 1.00 12.92 121 ILE A O 1
ATOM 919 N N . VAL A 1 109 ? 28.434 29.100 34.799 1.00 10.06 122 VAL A N 1
ATOM 920 C CA . VAL A 1 109 ? 27.412 29.263 35.842 1.00 11.64 122 VAL A CA 1
ATOM 921 C C . VAL A 1 109 ? 26.120 29.829 35.286 1.00 12.37 122 VAL A C 1
ATOM 922 O O . VAL A 1 109 ? 25.047 29.238 35.508 1.00 11.26 122 VAL A O 1
ATOM 926 N N . ARG A 1 110 ? 26.237 30.914 34.512 1.00 11.84 123 ARG A N 1
ATOM 927 C CA . ARG A 1 110 ? 25.083 31.593 33.932 1.00 11.57 123 ARG A CA 1
ATOM 928 C C . ARG A 1 110 ? 24.255 30.666 33.011 1.00 11.52 123 ARG A C 1
ATOM 929 O O . ARG A 1 110 ? 23.000 30.633 33.101 1.00 8.18 123 ARG A O 1
ATOM 937 N N . VAL A 1 111 ? 24.934 29.963 32.096 1.00 10.90 124 VAL A N 1
ATOM 938 C CA . VAL A 1 111 ? 24.220 29.041 31.202 1.00 11.84 124 VAL A CA 1
ATOM 939 C C . VAL A 1 111 ? 23.475 27.921 31.977 1.00 11.88 124 VAL A C 1
ATOM 940 O O . VAL A 1 111 ? 22.286 27.658 31.743 1.00 10.76 124 VAL A O 1
ATOM 944 N N . LYS A 1 112 ? 24.155 27.308 32.918 1.00 10.72 125 LYS A N 1
ATOM 945 C CA . LYS A 1 112 ? 23.505 26.283 33.767 1.00 12.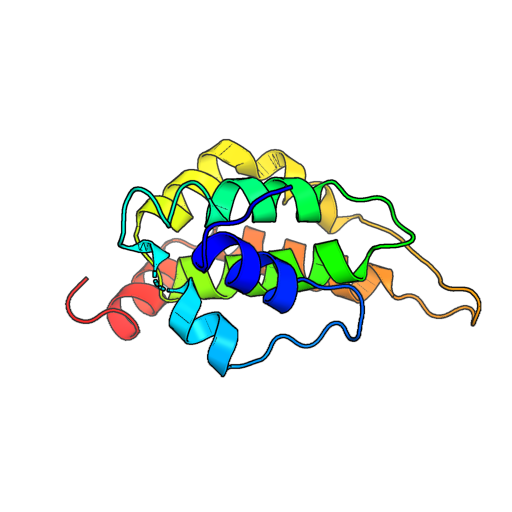90 125 LYS A CA 1
ATOM 946 C C . LYS A 1 112 ? 22.296 26.803 34.572 1.00 12.71 125 LYS A C 1
ATOM 947 O O . LYS A 1 112 ? 21.249 26.136 34.648 1.00 12.04 125 LYS A O 1
ATOM 953 N N . ALA A 1 113 ? 22.434 27.997 35.151 1.00 11.42 126 ALA A N 1
ATOM 954 C CA . ALA A 1 113 ? 21.331 28.633 35.881 1.00 10.64 126 ALA A CA 1
ATOM 955 C C . ALA A 1 113 ? 20.202 28.939 34.890 1.00 9.62 126 ALA A C 1
ATOM 956 O O . ALA A 1 113 ? 19.027 28.665 35.182 1.00 12.71 126 ALA A O 1
ATOM 958 N N . LYS A 1 114 ? 20.534 29.471 33.721 1.00 12.11 127 LYS A N 1
ATOM 959 C CA . LYS A 1 114 ? 19.497 29.875 32.740 1.00 10.62 127 LYS A CA 1
ATOM 960 C C . LYS A 1 114 ? 18.775 28.628 32.216 1.00 12.37 127 LYS A C 1
ATOM 961 O O . LYS A 1 114 ? 17.550 28.669 32.015 1.00 7.48 127 LYS A O 1
ATOM 967 N N . GLU A 1 115 ? 19.502 27.517 32.002 1.00 12.90 128 GLU A N 1
ATOM 968 C CA . GLU A 1 115 ? 18.876 26.270 31.591 1.00 14.24 128 GLU A CA 1
ATOM 969 C C . GLU A 1 115 ? 17.923 25.750 32.634 1.00 13.91 128 GLU A C 1
ATOM 970 O O . GLU A 1 115 ? 16.792 25.317 32.330 1.00 13.48 128 GLU A O 1
ATOM 976 N N . LEU A 1 116 ? 18.347 25.802 33.879 1.00 13.66 129 LEU A N 1
ATOM 977 C CA . LEU A 1 116 ? 17.548 25.228 34.983 1.00 13.68 129 LEU A CA 1
ATOM 978 C C . LEU A 1 116 ? 16.248 26.001 35.172 1.00 14.77 129 LEU A C 1
ATOM 979 O O . LEU A 1 116 ? 15.167 25.393 35.235 1.00 10.53 129 LEU A O 1
ATOM 984 N N . THR A 1 117 ? 16.332 27.330 35.191 1.00 14.05 130 THR A N 1
ATOM 985 C CA . THR A 1 117 ? 15.144 28.164 35.318 1.00 15.75 130 THR A CA 1
ATOM 986 C C . THR A 1 117 ? 14.218 28.116 34.117 1.00 14.22 130 THR A C 1
ATOM 987 O O . THR A 1 117 ? 12.970 28.120 34.268 1.00 14.92 130 THR A O 1
ATOM 991 N N . ALA A 1 118 ? 14.783 28.032 32.914 1.00 12.95 131 ALA A N 1
ATOM 992 C CA . ALA A 1 118 ? 13.983 27.823 31.723 1.00 13.17 131 ALA A CA 1
ATOM 993 C C . ALA A 1 118 ? 13.216 26.486 31.817 1.00 13.29 131 ALA A C 1
ATOM 994 O O . ALA A 1 118 ? 11.984 26.428 31.510 1.00 11.72 131 ALA A O 1
ATOM 996 N N . LEU A 1 119 ? 13.909 25.413 32.222 1.00 12.31 132 LEU A N 1
ATOM 997 C CA . LEU A 1 119 ? 13.276 24.136 32.367 1.00 11.51 132 LEU A CA 1
ATOM 998 C C . LEU A 1 119 ? 12.165 24.157 33.430 1.00 12.71 132 LEU A C 1
ATOM 999 O O . LEU A 1 119 ? 11.093 23.558 33.233 1.00 11.72 132 LEU A O 1
ATOM 1004 N N . LEU A 1 120 ? 12.434 24.814 34.547 1.00 10.15 133 LEU A N 1
ATOM 1005 C CA . LEU A 1 120 ? 11.468 24.941 35.634 1.00 13.34 133 LEU A CA 1
ATOM 1006 C C . LEU A 1 120 ? 10.224 25.767 35.268 1.00 13.66 133 LEU A C 1
ATOM 1007 O O . LEU A 1 120 ? 9.175 25.617 35.908 1.00 17.22 133 LEU A O 1
ATOM 1012 N N . SER A 1 121 ? 10.352 26.604 34.255 1.00 12.15 134 SER A N 1
ATOM 1013 C CA A SER A 1 121 ? 9.221 27.356 33.715 0.50 13.58 134 SER A CA 1
ATOM 1014 C CA B SER A 1 121 ? 9.247 27.365 33.705 0.50 13.78 134 SER A CA 1
ATOM 1015 C C . SER A 1 121 ? 8.440 26.563 32.678 1.00 14.49 134 SER A C 1
ATOM 1016 O O . SER A 1 121 ? 7.266 26.856 32.413 1.00 16.84 134 SER A O 1
ATOM 1021 N N . ASP A 1 122 ? 9.076 25.550 32.092 1.00 13.51 135 ASP A N 1
ATOM 1022 C CA . ASP A 1 122 ? 8.521 24.800 30.990 1.00 14.92 135 ASP A CA 1
ATOM 1023 C C . ASP A 1 122 ? 7.944 23.486 31.479 1.00 15.17 135 ASP A C 1
ATOM 1024 O O . ASP A 1 122 ? 8.541 22.407 31.282 1.00 13.72 135 ASP A O 1
ATOM 1029 N N . ASP A 1 123 ? 6.760 23.561 32.106 1.00 15.55 136 ASP A N 1
ATOM 1030 C CA . ASP A 1 123 ? 6.149 22.371 32.685 1.00 15.85 136 ASP A CA 1
ATOM 1031 C C . ASP A 1 123 ? 5.935 21.271 31.639 1.00 15.69 136 ASP A C 1
ATOM 1032 O O . ASP A 1 123 ? 6.084 20.094 31.921 1.00 14.80 136 ASP A O 1
ATOM 1037 N N . GLU A 1 124 ? 5.568 21.654 30.428 1.00 16.24 137 GLU A N 1
ATOM 1038 C CA . GLU A 1 124 ? 5.382 20.626 29.420 1.00 18.10 137 GLU A CA 1
ATOM 1039 C C . GLU A 1 124 ? 6.658 19.835 29.274 1.00 16.67 137 GLU A C 1
ATOM 1040 O O . GLU A 1 124 ? 6.650 18.613 29.290 1.00 14.16 137 GLU A O 1
ATOM 1046 N N . ARG A 1 125 ? 7.767 20.549 29.088 1.00 16.77 138 ARG A N 1
ATOM 1047 C CA . ARG A 1 125 ? 9.051 19.905 28.860 1.00 16.44 138 ARG A CA 1
ATOM 1048 C C . ARG A 1 125 ? 9.505 19.085 30.076 1.00 14.38 138 ARG A C 1
ATOM 1049 O O . ARG A 1 125 ? 9.932 17.931 29.911 1.00 14.63 138 ARG A O 1
ATOM 1057 N N . LEU A 1 126 ? 9.395 19.643 31.275 1.00 13.42 139 LEU A N 1
ATOM 1058 C CA . LEU A 1 126 ? 9.905 18.942 32.469 1.00 13.68 139 LEU A CA 1
ATOM 1059 C C . LEU A 1 126 ? 9.053 17.689 32.729 1.00 13.02 139 LEU A C 1
ATOM 1060 O O . LEU A 1 126 ? 9.568 16.700 33.172 1.00 11.60 139 LEU A O 1
ATOM 1065 N N . ASN A 1 127 ? 7.745 17.800 32.504 1.00 13.83 140 ASN A N 1
ATOM 1066 C CA . ASN A 1 127 ? 6.826 16.694 32.730 1.00 14.75 140 ASN A CA 1
ATOM 1067 C C . ASN A 1 127 ? 7.092 15.551 31.819 1.00 15.65 140 ASN A C 1
ATOM 1068 O O . ASN A 1 127 ? 7.109 14.395 32.245 1.00 17.34 140 ASN A O 1
ATOM 1073 N N . GLU A 1 128 ? 7.347 15.850 30.542 1.00 15.27 141 GLU A N 1
ATOM 1074 C CA . GLU A 1 128 ? 7.735 14.819 29.585 1.00 15.79 141 GLU A CA 1
ATOM 1075 C C . GLU A 1 128 ? 9.141 14.223 29.831 1.00 16.71 141 GLU A C 1
ATOM 1076 O O . GLU A 1 128 ? 9.363 13.021 29.703 1.00 19.35 141 GLU A O 1
ATOM 1082 N N . GLU A 1 129 ? 10.098 15.052 30.184 1.00 14.90 142 GLU A N 1
ATOM 1083 C CA . GLU A 1 129 ? 11.381 14.508 30.572 1.00 16.28 142 GLU A CA 1
ATOM 1084 C C . GLU A 1 129 ? 11.219 13.533 31.711 1.00 16.12 142 GLU A C 1
ATOM 1085 O O . GLU A 1 129 ? 11.788 12.420 31.685 1.00 15.49 142 GLU A O 1
ATOM 1091 N N . ARG A 1 130 ? 10.494 13.936 32.751 1.00 14.55 143 ARG A N 1
ATOM 1092 C CA . ARG A 1 130 ? 10.377 13.087 33.928 1.00 16.26 143 ARG A CA 1
ATOM 1093 C C . ARG A 1 130 ? 9.576 11.794 33.646 1.00 16.97 143 ARG A C 1
ATOM 1094 O O . ARG A 1 130 ? 9.947 10.724 34.129 1.00 17.47 143 ARG A O 1
ATOM 1102 N N . ASN A 1 131 ? 8.500 11.888 32.877 1.00 17.12 144 ASN A N 1
ATOM 1103 C CA . ASN A 1 131 ? 7.784 10.691 32.428 1.00 20.55 144 ASN A CA 1
ATOM 1104 C C . ASN A 1 131 ? 8.691 9.727 31.676 1.00 20.91 144 ASN A C 1
ATOM 1105 O O . ASN A 1 131 ? 8.654 8.518 31.863 1.00 22.78 144 ASN A O 1
ATOM 1110 N N . MET A 1 132 ? 9.513 10.296 30.807 1.00 21.34 145 MET A N 1
ATOM 1111 C CA . MET A 1 132 ? 10.446 9.552 30.053 1.00 20.42 145 MET A CA 1
ATOM 1112 C C . MET A 1 132 ? 11.506 8.905 30.917 1.00 19.35 145 MET A C 1
ATOM 1113 O O . MET A 1 132 ? 11.824 7.710 30.705 1.00 18.25 145 MET A O 1
ATOM 1118 N N . ASN A 1 133 ? 12.045 9.669 31.887 1.00 15.53 146 ASN A N 1
ATOM 1119 C CA . ASN A 1 133 ? 13.185 9.235 32.647 1.00 16.08 146 ASN A CA 1
ATOM 1120 C C . ASN A 1 133 ? 12.828 8.368 33.828 1.00 15.89 146 ASN A C 1
ATOM 1121 O O . ASN A 1 133 ? 13.621 7.560 34.275 1.00 18.78 146 ASN A O 1
ATOM 1126 N N . ILE A 1 134 ? 11.639 8.553 34.372 1.00 16.89 147 ILE A N 1
ATOM 1127 C CA . ILE A 1 134 ? 11.281 7.919 35.641 1.00 16.65 147 ILE A CA 1
ATOM 1128 C C . ILE A 1 134 ? 10.186 6.869 35.424 1.00 18.60 147 ILE A C 1
ATOM 1129 O O . ILE A 1 134 ? 9.021 7.190 35.147 1.00 16.39 147 ILE A O 1
ATOM 1134 N N . LYS A 1 135 ? 10.581 5.619 35.559 1.00 20.09 148 LYS A N 1
ATOM 1135 C CA . LYS A 1 135 ? 9.633 4.493 35.472 1.00 26.05 148 LYS A CA 1
ATOM 1136 C C . LYS A 1 135 ? 9.249 4.041 36.888 1.00 28.07 148 LYS A C 1
ATOM 1137 O O . LYS A 1 135 ? 10.148 3.756 37.706 1.00 30.74 148 LYS A O 1
ATOM 1143 N N . GLY A 1 136 ? 7.956 3.992 37.218 1.00 31.47 149 GLY A N 1
ATOM 1144 C CA . GLY A 1 136 ? 6.879 4.675 36.514 1.00 32.55 149 GLY A CA 1
ATOM 1145 C C . GLY A 1 136 ? 6.490 5.845 37.420 1.00 35.41 149 GLY A C 1
ATOM 1146 O O . GLY A 1 136 ? 5.952 5.634 38.515 1.00 37.27 149 GLY A O 1
ATOM 1147 N N . ARG A 1 137 ? 6.860 7.064 37.012 1.00 35.79 150 ARG A N 1
ATOM 1148 C CA . ARG A 1 137 ? 6.735 8.262 37.855 1.00 35.98 150 ARG A CA 1
ATOM 1149 C C . ARG A 1 137 ? 5.687 8.078 38.992 1.00 37.83 150 ARG A C 1
ATOM 1150 O O . ARG A 1 137 ? 5.340 9.026 39.721 1.00 41.09 150 ARG A O 1
#

Sequence (137 aa):
MMGSSSTQVLVRNATSNDNHQVSKDSLIELAEEKSYDSADFFFEIMDMLDKRLNDKKGKYWRHIAKALTVIDYLIRFGSENCVLWCRENLYIIKKTLKEFRHEDDDEGIDQGQIVRVKAKELTALLSSDDERLNEERNMNIKGR

InterPro domains:
  IPR003903 Ubiquitin interacting motif [PS50330] (165-184)
  IPR003903 Ubiquitin interacting motif [PS50330] (189-208)
  IPR003903 Ubiquitin interacting motif [SM00726] (165-184)
  IPR003903 Ubiquitin interacting motif [SM00726] (189-208)
  IPR008942 ENTH/VHS [G3DSA:1.25.40.90] (2-154)
  IPR008942 ENTH/VHS [SSF48464] (3-143)
  IPR013809 ENTH domain [PF01417] (16-139)
  IPR013809 ENTH domain [PS50942] (11-143)
  IPR013809 ENTH domain [SM00273] (17-143)

CATH classification: 1.25.40.90

Secondary structure (DSSP, 8-state):
----HHHHHHHHHT-SS-SPPPHHHHHHHHHHTTSHHHHHHHHHHHHHHHT--GGGHHHHHHHHHHHHHHHHHS-HHHHHHHHHTHHHHHHGGG---B-TTS-B-HHHHHHHHHHHHHHHH-HHHHHHHHHHHSTT-

Radius of gyration: 14.48 Å; Cα contacts (8 Å, |Δi|>4): 173; chains: 1; bounding box: 38×32×32 Å

Solvent-accessible surface area: 7838 Å² total; per-residue (Å²): 249,78,59,43,83,3,54,68,22,0,120,97,6,0,31,64,94,97,53,120,24,58,159,116,19,18,85,82,0,6,123,43,2,117,71,86,66,27,20,141,50,0,4,71,26,0,46,120,24,2,91,46,136,25,139,64,4,63,20,2,0,6,0,1,28,0,0,37,36,1,0,66,58,0,7,70,73,0,12,107,37,0,105,150,52,66,162,33,0,107,51,11,73,117,30,173,46,128,37,155,149,47,91,53,25,0,87,40,0,30,79,53,0,90,102,0,15,50,13,5,96,49,94,137,113,8,68,100,42,3,71,125,40,21,165,83,113

B-factor: mean 18.98, std 7.71, range [6.98, 52.2]